Protein AF-A0A8T6S5T7-F1 (afdb_monomer)

Sequence (56 aa):
MAKAKATVHGAVSIVNAIANKKGATVGIDLKVEAIVETTPGKGIVIQSQNKTLSSR

Foldseek 3Di:
DDKDKDKDFDWDFPPCCVPNVPGDIDTDPHMDIDMDDDDPDDDDWDADPNDTDDDD

Solvent-accessible surface area (backbone atoms only — not comparable to full-atom values): 3800 Å² total; per-residue (Å²): 120,59,72,48,78,47,77,48,68,39,65,48,65,78,41,62,20,79,86,69,70,74,52,42,67,46,79,46,90,52,70,48,79,48,77,48,72,57,70,94,80,89,85,82,88,45,72,56,95,90,37,80,56,79,84,129

Secondary structure (DSSP, 8-state):
--EEEEEEEEEEEEESHHHHSSSEEEEEEEEEEEEEE--SSSS--EEETTEEE---

Nearest PDB structures (foldseek):
  3b07-assembly1_C  TM=2.344E-01  e=5.934E+00  Staphylococcus aureus subsp. aureus Mu50

Structure (mmCIF, N/CA/C/O backbone):
data_AF-A0A8T6S5T7-F1
#
_entry.id   AF-A0A8T6S5T7-F1
#
loop_
_atom_site.group_PDB
_atom_site.id
_atom_site.type_symbol
_atom_site.label_atom_id
_atom_site.label_alt_id
_atom_site.label_comp_id
_atom_site.label_asym_id
_atom_site.label_entity_id
_atom_site.label_seq_id
_atom_site.pdbx_PDB_ins_code
_atom_site.Cartn_x
_atom_site.Cartn_y
_atom_site.Cartn_z
_atom_site.occupancy
_atom_site.B_iso_or_equiv
_atom_site.auth_seq_id
_atom_site.auth_comp_id
_atom_site.auth_asym_id
_atom_site.auth_atom_id
_atom_site.pdbx_PDB_model_num
ATOM 1 N N . MET A 1 1 ? -15.947 11.036 14.054 1.00 72.31 1 MET A N 1
ATOM 2 C CA . MET A 1 1 ? -15.126 9.843 13.761 1.00 72.31 1 MET A CA 1
ATOM 3 C C . MET A 1 1 ? -14.433 10.098 12.439 1.00 72.31 1 MET A C 1
ATOM 5 O O . MET A 1 1 ? -15.124 10.329 11.456 1.00 72.31 1 MET A O 1
ATOM 9 N N . ALA A 1 2 ? -13.107 10.187 12.432 1.00 88.75 2 ALA A N 1
ATOM 10 C CA . ALA A 1 2 ? -12.347 10.347 11.200 1.00 88.75 2 ALA A CA 1
ATOM 11 C C . ALA A 1 2 ? -12.206 8.982 10.515 1.00 88.75 2 ALA A C 1
ATOM 13 O O . ALA A 1 2 ? -11.982 7.969 11.183 1.00 88.75 2 ALA A O 1
ATOM 14 N N . LYS A 1 3 ? -12.353 8.968 9.190 1.00 93.94 3 LYS A N 1
ATOM 15 C CA . LYS A 1 3 ? -12.168 7.789 8.346 1.00 93.94 3 LYS A CA 1
ATOM 16 C C . LYS A 1 3 ? -11.268 8.158 7.178 1.00 93.94 3 LYS A C 1
ATOM 18 O O . LYS A 1 3 ? -11.479 9.189 6.545 1.00 93.94 3 LYS A O 1
ATOM 23 N N . ALA A 1 4 ? -10.281 7.319 6.898 1.00 95.00 4 ALA A N 1
ATOM 24 C CA . ALA A 1 4 ? -9.366 7.487 5.779 1.00 95.00 4 ALA A CA 1
ATOM 25 C C . ALA A 1 4 ? -9.237 6.173 5.008 1.00 95.00 4 ALA A C 1
ATOM 27 O O . ALA A 1 4 ? -9.237 5.093 5.600 1.00 95.00 4 ALA A O 1
ATOM 28 N N . LYS A 1 5 ? -9.115 6.272 3.683 1.00 95.12 5 LYS A N 1
ATOM 29 C CA . LYS A 1 5 ? -8.786 5.149 2.805 1.00 95.12 5 LYS A CA 1
ATOM 30 C C . LYS A 1 5 ? -7.473 5.458 2.099 1.00 95.12 5 LYS A C 1
ATOM 32 O O . LYS A 1 5 ? -7.367 6.478 1.425 1.00 95.12 5 LYS A O 1
ATOM 37 N N . ALA A 1 6 ? -6.502 4.567 2.235 1.00 94.94 6 ALA A N 1
ATOM 38 C CA . ALA A 1 6 ? -5.263 4.587 1.478 1.00 94.94 6 ALA A CA 1
ATOM 39 C C . ALA A 1 6 ? -5.242 3.397 0.517 1.00 94.94 6 ALA A C 1
ATOM 41 O O . ALA A 1 6 ? -5.645 2.291 0.876 1.00 94.94 6 ALA A O 1
ATOM 42 N N . THR A 1 7 ? -4.771 3.631 -0.703 1.00 94.69 7 THR A N 1
ATOM 43 C CA . THR A 1 7 ? -4.580 2.584 -1.709 1.00 94.69 7 THR A CA 1
ATOM 44 C C . THR A 1 7 ? -3.123 2.605 -2.135 1.00 94.69 7 THR A C 1
ATOM 46 O O . THR A 1 7 ? -2.603 3.662 -2.487 1.00 94.69 7 THR A O 1
ATOM 49 N N . VAL A 1 8 ? -2.464 1.452 -2.084 1.00 93.94 8 VAL A N 1
ATOM 50 C CA . VAL A 1 8 ? -1.075 1.272 -2.508 1.00 93.94 8 VAL A CA 1
ATOM 51 C C . VAL A 1 8 ? -1.047 0.221 -3.605 1.00 93.94 8 VAL A C 1
ATOM 53 O O . VAL A 1 8 ? -1.579 -0.874 -3.432 1.00 93.94 8 VAL A O 1
ATOM 56 N N . HIS A 1 9 ?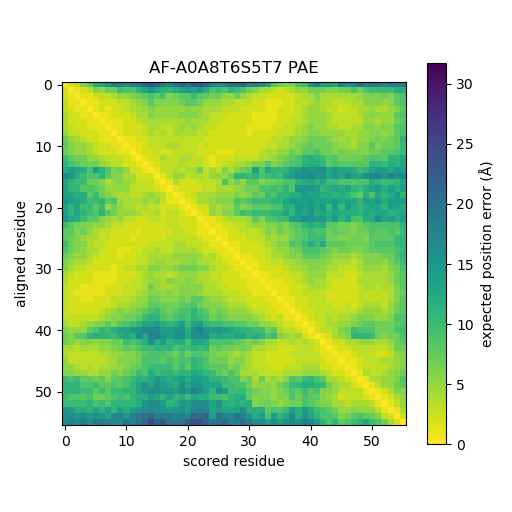 -0.413 0.552 -4.724 1.00 93.88 9 HIS A N 1
ATOM 57 C CA . HIS A 1 9 ? -0.166 -0.392 -5.807 1.00 93.88 9 HIS A CA 1
ATOM 58 C C . HIS A 1 9 ? 1.217 -1.020 -5.639 1.00 93.88 9 HIS A C 1
ATOM 60 O O . HIS A 1 9 ? 2.183 -0.347 -5.273 1.00 93.88 9 HIS A O 1
ATOM 66 N N . GLY A 1 10 ? 1.311 -2.317 -5.910 1.00 92.44 10 GLY A N 1
ATOM 67 C CA . GLY A 1 10 ? 2.572 -3.014 -6.068 1.00 92.44 10 GLY A CA 1
ATOM 68 C C . GLY A 1 10 ? 3.313 -2.471 -7.283 1.00 92.44 10 GLY A C 1
ATOM 69 O O . GLY A 1 10 ? 2.712 -1.977 -8.238 1.0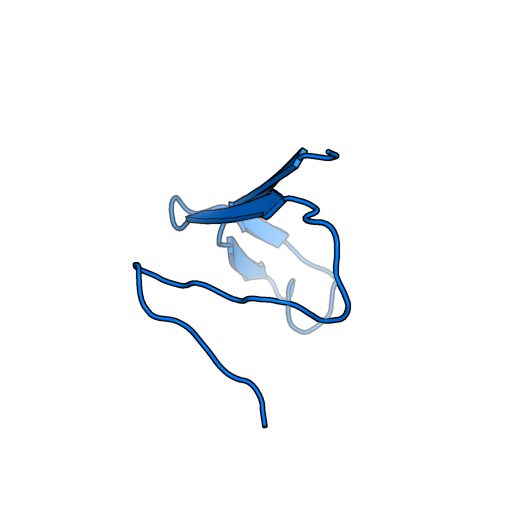0 92.44 10 GLY A O 1
ATOM 70 N N . ALA A 1 11 ? 4.635 -2.567 -7.256 1.00 93.19 11 ALA A N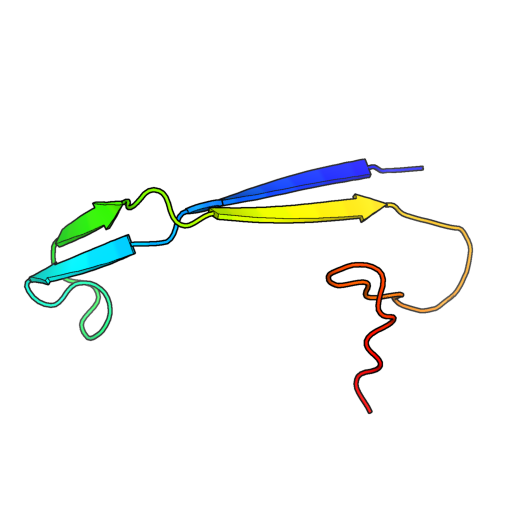 1
ATOM 71 C CA . ALA A 1 11 ? 5.470 -2.138 -8.363 1.00 93.19 11 ALA A CA 1
ATOM 72 C C . ALA A 1 11 ? 6.683 -3.055 -8.503 1.00 93.19 11 ALA A C 1
ATOM 74 O O . ALA A 1 11 ? 7.207 -3.565 -7.512 1.00 93.19 11 ALA A O 1
ATOM 75 N N . VAL A 1 12 ? 7.146 -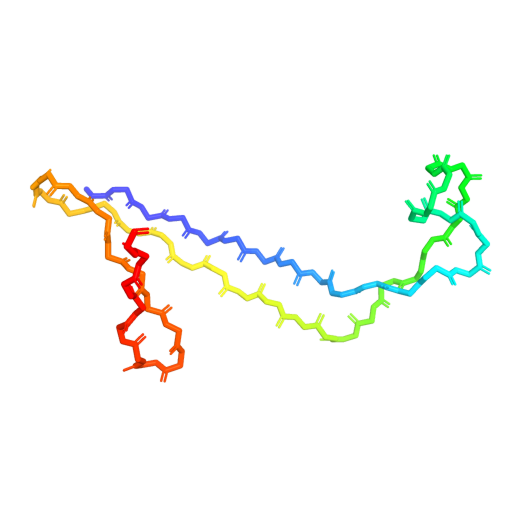3.232 -9.737 1.00 91.75 12 VAL A N 1
ATOM 76 C CA . VAL A 1 12 ? 8.362 -3.988 -10.055 1.00 91.75 12 VAL A CA 1
ATOM 77 C C . VAL A 1 12 ? 9.442 -3.011 -10.507 1.00 91.75 12 VAL A C 1
ATOM 79 O O . VAL A 1 12 ? 9.174 -2.089 -11.277 1.00 91.75 12 VAL A O 1
ATOM 82 N N . SER A 1 13 ? 10.670 -3.189 -10.014 1.00 91.94 13 SER A N 1
ATOM 83 C CA . SER A 1 13 ? 11.820 -2.408 -10.485 1.00 91.94 13 SER A CA 1
ATOM 84 C C . SER A 1 13 ? 12.234 -2.868 -11.877 1.00 91.94 13 SER A C 1
ATOM 86 O O . SER A 1 13 ? 12.573 -4.034 -12.045 1.00 91.94 13 SER A O 1
ATOM 88 N N . ILE A 1 14 ? 12.269 -1.950 -12.845 1.00 89.38 14 ILE A N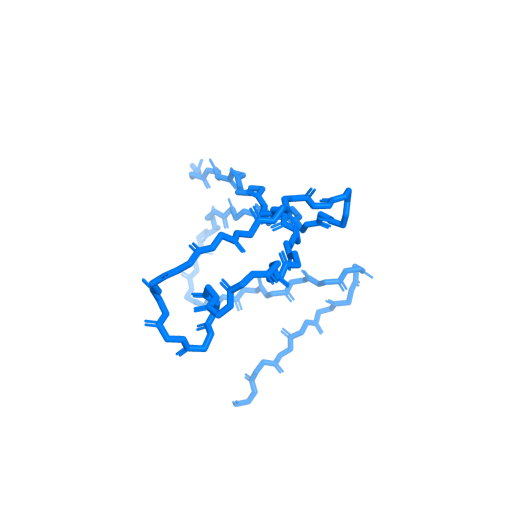 1
ATOM 89 C CA . ILE A 1 14 ? 12.846 -2.218 -14.172 1.00 89.38 14 ILE A CA 1
ATOM 90 C C . ILE A 1 14 ? 14.354 -1.983 -14.133 1.00 89.38 14 ILE A C 1
ATOM 92 O O . ILE A 1 14 ? 15.133 -2.805 -14.601 1.00 89.38 14 ILE A O 1
ATOM 96 N N . VAL A 1 15 ? 14.774 -0.867 -13.534 1.00 84.44 15 VAL A N 1
ATOM 97 C CA . VAL A 1 15 ? 16.190 -0.532 -13.360 1.00 84.44 15 VAL A CA 1
ATOM 98 C C . VAL A 1 15 ? 16.361 0.035 -11.969 1.00 84.44 15 VAL A C 1
ATOM 100 O O . VAL A 1 15 ? 15.788 1.075 -11.690 1.00 84.44 15 VAL A O 1
ATOM 103 N N . ASN A 1 16 ? 17.111 -0.655 -11.110 1.00 79.88 16 ASN A N 1
ATOM 104 C CA . ASN A 1 16 ? 17.683 -0.200 -9.832 1.00 79.88 16 ASN A CA 1
ATOM 105 C C . ASN A 1 16 ? 16.905 0.868 -9.016 1.00 79.88 16 ASN A C 1
ATOM 107 O O . ASN A 1 16 ? 17.487 1.779 -8.419 1.00 79.88 16 ASN A O 1
ATOM 111 N N . ALA A 1 17 ? 15.576 0.773 -9.005 1.00 87.00 17 ALA A N 1
ATOM 112 C CA . ALA A 1 17 ? 14.716 1.827 -8.490 1.00 87.00 17 ALA A CA 1
ATOM 113 C C . ALA A 1 17 ? 14.481 1.671 -6.993 1.00 87.00 17 ALA A C 1
ATOM 115 O O . ALA A 1 17 ? 14.620 2.631 -6.247 1.00 87.00 17 ALA A O 1
ATOM 116 N N . ILE A 1 18 ? 14.181 0.454 -6.536 1.00 85.00 18 ILE A N 1
ATOM 117 C CA . ILE A 1 18 ? 13.911 0.197 -5.117 1.00 85.00 18 ILE A CA 1
ATOM 118 C C . ILE A 1 18 ? 15.214 0.133 -4.311 1.00 85.00 18 ILE A C 1
ATOM 120 O O . ILE A 1 18 ? 15.302 0.745 -3.250 1.00 85.00 18 ILE A O 1
ATOM 124 N N . ALA A 1 19 ? 16.241 -0.551 -4.827 1.00 84.88 19 ALA A N 1
ATOM 125 C CA . ALA A 1 19 ? 17.502 -0.735 -4.108 1.00 84.88 19 ALA A CA 1
ATOM 126 C C . ALA A 1 19 ? 18.302 0.576 -3.971 1.00 84.88 19 ALA A C 1
ATOM 128 O O . ALA A 1 19 ? 18.662 0.954 -2.859 1.00 84.88 19 ALA A O 1
ATOM 129 N N . ASN A 1 20 ? 18.516 1.311 -5.073 1.00 87.12 20 ASN A N 1
ATOM 130 C CA . ASN A 1 20 ? 19.360 2.516 -5.070 1.00 87.12 20 ASN A CA 1
ATOM 131 C C . ASN A 1 20 ? 18.594 3.842 -5.191 1.00 87.12 20 ASN A C 1
ATOM 133 O O . ASN A 1 20 ? 19.230 4.896 -5.227 1.00 87.12 20 ASN A O 1
ATOM 137 N N . LYS A 1 21 ? 17.255 3.824 -5.261 1.00 85.31 21 LYS A N 1
ATOM 138 C CA . LYS A 1 21 ? 16.396 5.026 -5.369 1.00 85.31 21 LYS A CA 1
ATOM 139 C C . LYS A 1 21 ? 16.690 5.923 -6.583 1.00 85.31 21 LYS A C 1
ATOM 141 O O . LYS A 1 21 ? 16.367 7.106 -6.563 1.00 85.31 21 LYS A O 1
ATOM 146 N N . LYS A 1 22 ? 17.319 5.385 -7.634 1.00 87.38 22 LYS A N 1
ATOM 147 C CA . LYS A 1 22 ? 17.799 6.146 -8.808 1.00 87.38 22 LYS A CA 1
ATOM 148 C C . LYS A 1 22 ? 17.370 5.534 -10.145 1.00 87.38 22 LYS A C 1
ATOM 150 O O . LYS A 1 22 ? 18.106 5.609 -11.122 1.00 87.38 22 LYS A O 1
ATOM 155 N N . GLY A 1 23 ? 16.207 4.898 -10.205 1.00 88.81 23 GLY A N 1
ATOM 156 C CA . GLY A 1 23 ? 15.756 4.259 -11.438 1.00 88.81 23 GLY A CA 1
ATOM 157 C C . GLY A 1 23 ? 14.244 4.233 -11.596 1.00 88.81 23 GLY A C 1
ATOM 158 O O . GLY A 1 23 ? 13.552 5.049 -10.993 1.00 88.81 23 GLY A O 1
ATOM 159 N N . ALA A 1 24 ? 13.738 3.317 -12.420 1.00 92.56 24 ALA A N 1
ATOM 160 C CA . ALA A 1 24 ? 12.327 3.258 -12.796 1.00 92.56 24 ALA A CA 1
ATOM 161 C C . ALA A 1 24 ? 11.619 2.010 -12.250 1.00 92.56 24 ALA A C 1
ATOM 163 O O . ALA A 1 24 ? 12.160 0.897 -12.282 1.00 92.56 24 ALA A O 1
ATOM 164 N N . THR A 1 25 ? 10.385 2.200 -11.793 1.00 93.12 25 THR A N 1
ATOM 165 C CA . THR A 1 25 ? 9.441 1.127 -11.473 1.00 93.12 25 THR A CA 1
ATOM 166 C C . THR A 1 25 ? 8.249 1.169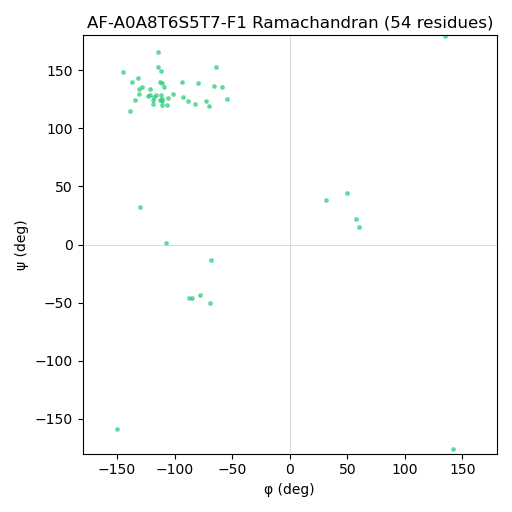 -12.423 1.00 93.12 25 THR A C 1
ATOM 168 O O . THR A 1 25 ? 7.885 2.229 -12.928 1.00 93.12 25 THR A O 1
ATOM 171 N N . VAL A 1 26 ? 7.619 0.016 -12.643 1.00 92.06 26 VAL A N 1
ATOM 172 C CA . VAL A 1 26 ? 6.289 -0.070 -13.258 1.00 92.06 26 VAL A CA 1
ATOM 173 C C . VAL A 1 26 ? 5.301 -0.558 -12.216 1.00 92.06 26 VAL A C 1
ATOM 175 O O . VAL A 1 26 ? 5.544 -1.563 -11.543 1.00 92.06 26 VAL A O 1
ATOM 178 N N . GLY A 1 27 ? 4.203 0.183 -12.073 1.00 91.38 27 GLY A N 1
ATOM 179 C CA . GLY A 1 27 ? 3.070 -0.232 -11.257 1.00 91.38 27 GLY A CA 1
ATOM 180 C C . GLY A 1 27 ? 2.413 -1.472 -11.856 1.00 91.38 27 GLY A C 1
ATOM 181 O O . GLY A 1 27 ? 2.223 -1.553 -13.067 1.00 91.38 27 GLY A O 1
ATOM 182 N N . ILE A 1 28 ? 2.084 -2.433 -11.002 1.00 94.31 28 ILE A N 1
ATOM 183 C CA . ILE A 1 28 ? 1.352 -3.649 -11.360 1.00 94.31 28 ILE A CA 1
ATOM 184 C C . ILE A 1 28 ? -0.014 -3.650 -10.669 1.00 94.31 28 ILE A C 1
ATOM 186 O O . ILE A 1 28 ? -0.250 -2.889 -9.732 1.00 94.31 28 ILE A O 1
ATOM 190 N N . ASP A 1 29 ? -0.908 -4.530 -11.114 1.00 94.94 29 ASP A N 1
ATOM 191 C CA . ASP A 1 29 ? -2.290 -4.589 -10.614 1.00 94.94 29 ASP A CA 1
ATOM 192 C C . ASP A 1 29 ? -2.406 -5.063 -9.151 1.00 94.94 29 ASP A C 1
ATOM 194 O O . ASP A 1 29 ? -3.438 -4.885 -8.505 1.00 94.94 29 ASP A O 1
ATOM 198 N N . LEU A 1 30 ? -1.327 -5.622 -8.583 1.00 94.50 30 LEU A N 1
ATOM 199 C CA . LEU A 1 30 ? -1.280 -5.957 -7.162 1.00 94.50 30 LEU A CA 1
ATOM 200 C C . LEU A 1 30 ? -1.618 -4.710 -6.335 1.00 94.50 30 LEU A C 1
ATOM 202 O O . LEU A 1 30 ? -0.976 -3.674 -6.476 1.00 94.50 30 LEU A O 1
ATOM 206 N N . LYS A 1 31 ? -2.611 -4.807 -5.453 1.00 94.00 31 LYS A N 1
ATOM 207 C CA . LYS A 1 31 ? -3.145 -3.658 -4.719 1.00 94.00 31 LYS A CA 1
ATOM 208 C C . LYS A 1 31 ? -3.370 -4.000 -3.253 1.00 94.00 31 LYS A C 1
ATOM 210 O O . LYS A 1 31 ? -3.880 -5.068 -2.927 1.00 94.00 31 LYS A O 1
ATOM 215 N N . VAL A 1 32 ? -3.0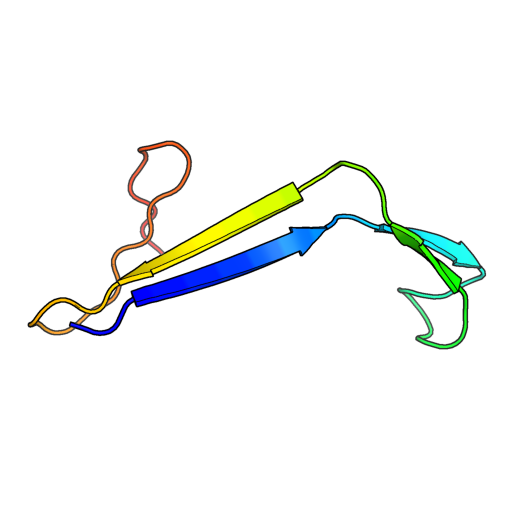49 -3.050 -2.382 1.00 93.50 32 VAL A N 1
ATOM 216 C CA . VAL A 1 32 ? -3.396 -3.063 -0.961 1.00 93.50 32 VAL A CA 1
ATOM 217 C C . VAL A 1 32 ? -4.284 -1.860 -0.673 1.00 93.50 32 VAL A C 1
ATOM 219 O O . VAL A 1 32 ? -3.924 -0.725 -0.980 1.00 93.50 32 VAL A O 1
ATOM 222 N N . GLU A 1 33 ? -5.440 -2.103 -0.065 1.00 94.69 33 GLU A N 1
ATOM 223 C CA . GLU A 1 33 ? -6.320 -1.052 0.438 1.00 94.69 33 GLU A CA 1
ATOM 224 C C . GLU A 1 33 ? -6.314 -1.084 1.965 1.00 94.69 33 GLU A C 1
ATOM 226 O O . GLU A 1 33 ? -6.597 -2.115 2.573 1.00 94.69 33 GLU A O 1
ATOM 231 N N . ALA A 1 34 ? -5.996 0.050 2.584 1.00 93.50 34 ALA A N 1
ATOM 232 C CA . ALA A 1 34 ? -6.045 0.232 4.025 1.00 93.50 34 ALA A CA 1
ATOM 233 C C . ALA A 1 34 ? -7.155 1.227 4.366 1.00 93.50 34 ALA A C 1
ATOM 235 O O . ALA A 1 34 ? -7.168 2.355 3.871 1.00 93.50 34 ALA A O 1
ATOM 236 N N . ILE A 1 35 ? -8.086 0.807 5.216 1.00 94.25 35 ILE A N 1
ATOM 237 C CA . ILE A 1 35 ? -9.155 1.655 5.741 1.00 94.25 35 ILE A CA 1
ATOM 238 C C . ILE A 1 35 ? -8.864 1.867 7.221 1.00 94.25 35 ILE A C 1
ATOM 240 O O . ILE A 1 35 ? -8.721 0.902 7.967 1.00 94.25 35 ILE A O 1
ATOM 244 N N . VAL A 1 36 ? -8.756 3.125 7.634 1.00 93.06 36 VAL A N 1
ATOM 245 C CA . VAL A 1 36 ? -8.496 3.510 9.022 1.00 93.06 36 VAL A CA 1
ATOM 246 C C . VAL A 1 36 ? -9.692 4.287 9.535 1.00 93.06 36 VAL A C 1
ATOM 248 O O . VAL A 1 36 ? -10.129 5.250 8.905 1.00 93.06 36 VAL A O 1
ATOM 251 N N . GLU A 1 37 ? -10.206 3.875 10.687 1.00 92.19 37 GLU A N 1
ATOM 252 C CA . GLU A 1 37 ? -11.325 4.515 11.368 1.00 92.19 37 GLU A CA 1
ATOM 253 C C . GLU A 1 37 ? -10.943 4.799 12.816 1.00 92.19 37 GLU A C 1
ATOM 255 O O . GLU A 1 37 ? -10.355 3.959 13.496 1.00 92.19 37 GLU A O 1
ATOM 260 N N . THR A 1 38 ? -11.270 5.996 13.296 1.00 91.88 38 THR A N 1
ATOM 261 C CA . THR A 1 38 ? -11.046 6.355 14.698 1.00 91.88 38 THR A CA 1
ATOM 262 C C . THR A 1 38 ? -12.255 5.965 15.541 1.00 91.88 38 THR A C 1
ATOM 264 O O . THR A 1 38 ? -13.353 6.484 15.308 1.00 91.88 38 THR A O 1
ATOM 267 N N . THR A 1 39 ? -12.038 5.155 16.572 1.00 89.56 39 THR A N 1
ATOM 268 C CA . THR A 1 39 ? -13.027 4.850 17.613 1.00 89.56 39 THR A CA 1
ATOM 269 C C . THR A 1 39 ? -12.589 5.446 18.955 1.00 89.56 39 THR A C 1
ATOM 271 O O . THR A 1 39 ? -11.386 5.536 19.211 1.00 89.56 39 THR A O 1
ATOM 274 N N . PRO A 1 40 ? -13.520 5.844 19.840 1.00 86.94 40 PRO A N 1
ATOM 275 C CA . PRO A 1 40 ? -13.176 6.233 21.206 1.00 86.94 40 PRO A CA 1
ATOM 276 C C . PRO A 1 40 ? -12.482 5.085 21.953 1.00 86.94 40 PRO A C 1
ATOM 278 O O . PRO A 1 40 ? -12.930 3.943 21.884 1.00 86.94 40 PRO A O 1
ATOM 281 N N . GLY A 1 41 ? -11.399 5.382 22.672 1.00 85.50 41 GLY A N 1
ATOM 282 C CA . GLY A 1 41 ? -10.627 4.389 23.422 1.00 85.50 41 GLY A CA 1
ATOM 283 C 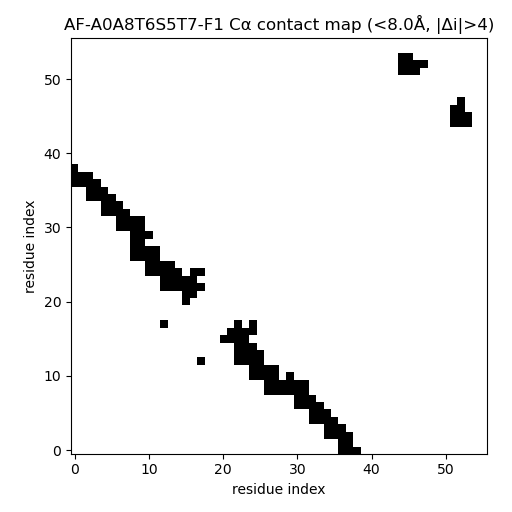C . GLY A 1 41 ? -9.122 4.648 23.364 1.00 85.50 41 GLY A C 1
ATOM 284 O O . GLY A 1 41 ? -8.672 5.652 22.814 1.00 85.50 41 GLY A O 1
ATOM 285 N N . LYS A 1 42 ? -8.338 3.740 23.951 1.00 81.06 42 LYS A N 1
ATOM 286 C CA . LYS A 1 42 ? -6.872 3.734 23.868 1.00 81.06 42 LYS A CA 1
ATOM 287 C C . LYS A 1 42 ? -6.440 2.437 23.195 1.00 81.06 42 LYS A C 1
ATOM 289 O O . LYS A 1 42 ? -6.745 1.366 23.707 1.00 81.06 42 LYS A O 1
ATOM 294 N N 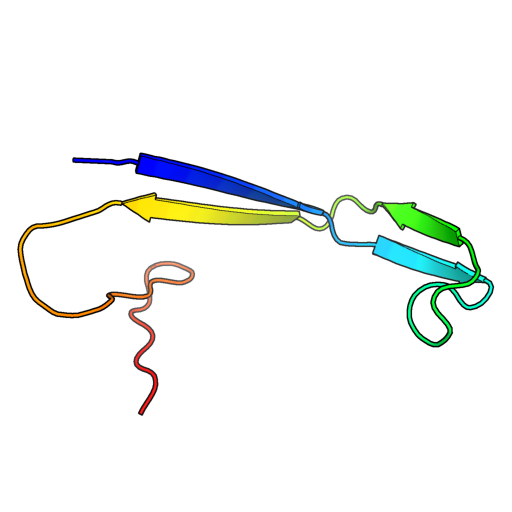. GLY A 1 43 ? -5.741 2.534 22.070 1.00 84.25 43 GLY A N 1
ATOM 295 C CA . GLY A 1 43 ? -5.201 1.375 21.361 1.00 84.25 43 GLY A CA 1
ATOM 296 C C . GLY A 1 43 ? -5.435 1.425 19.856 1.00 84.25 43 GLY A C 1
ATOM 297 O O . GLY A 1 43 ? -6.011 2.375 19.330 1.00 84.25 43 GLY A O 1
ATOM 298 N N . ILE A 1 44 ? -4.951 0.389 19.174 1.00 88.12 44 ILE A N 1
ATOM 299 C CA . ILE A 1 44 ? -5.053 0.210 17.725 1.00 88.12 44 ILE A CA 1
ATOM 300 C C . ILE A 1 44 ? -5.569 -1.208 17.486 1.00 88.12 44 ILE A C 1
ATOM 302 O O . ILE A 1 44 ? -5.025 -2.163 18.038 1.00 88.12 44 ILE A O 1
ATOM 306 N N . VAL A 1 45 ? -6.612 -1.349 16.670 1.00 87.88 45 VAL A N 1
ATOM 307 C CA . VAL A 1 45 ? -7.120 -2.653 16.226 1.00 87.88 45 VAL A CA 1
ATOM 308 C C . VAL A 1 45 ? -6.720 -2.832 14.770 1.00 87.88 45 VAL A C 1
ATOM 310 O O . VAL A 1 45 ? -7.097 -2.028 13.921 1.00 87.88 45 VAL A O 1
ATOM 313 N N . ILE A 1 46 ? -5.945 -3.876 14.482 1.00 90.94 46 ILE A N 1
ATOM 314 C CA . ILE A 1 46 ? -5.504 -4.195 13.124 1.00 90.94 46 ILE A CA 1
ATOM 315 C C . ILE A 1 46 ? -6.296 -5.408 12.646 1.00 90.94 46 ILE A C 1
ATOM 317 O O . ILE A 1 46 ? -6.311 -6.451 13.300 1.00 90.94 46 ILE A O 1
ATOM 321 N N . GLN A 1 47 ? -6.946 -5.278 11.494 1.00 88.94 47 GLN A N 1
ATOM 322 C CA . GLN A 1 47 ? -7.658 -6.373 10.844 1.00 88.94 47 GLN A CA 1
ATOM 323 C C . GLN A 1 47 ? -7.078 -6.603 9.451 1.00 88.94 47 GLN A C 1
ATOM 325 O O . GLN A 1 47 ? -6.873 -5.661 8.691 1.00 88.94 47 GLN A O 1
ATOM 330 N N . SER A 1 48 ? -6.825 -7.865 9.110 1.00 88.81 48 SER A N 1
ATOM 331 C CA . SER A 1 48 ? -6.434 -8.283 7.764 1.00 88.81 48 SER A CA 1
ATOM 332 C C . SER A 1 48 ? -7.238 -9.513 7.381 1.00 88.81 48 SER A C 1
ATOM 334 O O . SER A 1 48 ? -7.240 -10.494 8.120 1.00 88.81 48 SER A O 1
ATOM 336 N N . GLN A 1 49 ? -7.952 -9.461 6.254 1.00 84.88 49 GLN A N 1
ATOM 337 C CA . GLN A 1 49 ? -8.799 -10.567 5.779 1.00 84.88 49 GLN A CA 1
ATOM 338 C C . GLN A 1 49 ? -9.742 -11.113 6.875 1.00 84.88 49 GLN A C 1
ATOM 340 O O . GLN A 1 49 ? -9.843 -12.322 7.076 1.00 84.88 49 GLN A O 1
ATOM 345 N N . ASN A 1 50 ? -10.386 -10.216 7.634 1.00 77.50 50 ASN A N 1
ATOM 346 C CA . ASN A 1 50 ? -11.251 -10.534 8.783 1.00 77.50 50 ASN A CA 1
ATOM 347 C C . ASN A 1 50 ? -10.571 -11.283 9.944 1.00 77.50 50 ASN A C 1
ATOM 349 O O . ASN A 1 50 ? -11.247 -11.797 10.832 1.00 77.50 50 ASN A O 1
ATOM 353 N N . LYS A 1 51 ? -9.238 -11.324 9.978 1.00 85.06 51 LYS A N 1
ATOM 354 C CA . LYS A 1 51 ? -8.465 -11.812 11.119 1.00 85.06 51 LYS A CA 1
ATOM 355 C C . LYS A 1 51 ? -7.928 -10.626 11.905 1.00 85.06 51 LYS A C 1
ATOM 357 O O . LYS A 1 51 ? -7.309 -9.725 11.336 1.00 85.06 51 LYS A O 1
ATOM 362 N N . THR A 1 52 ? -8.147 -10.642 13.215 1.00 83.75 52 THR A N 1
ATOM 363 C CA . THR A 1 52 ? -7.520 -9.683 14.127 1.00 83.75 52 THR A CA 1
ATOM 364 C C . THR A 1 52 ? -6.035 -10.005 14.224 1.00 83.75 52 THR A C 1
ATOM 366 O O . THR A 1 52 ? -5.653 -11.097 14.644 1.00 83.75 52 THR A O 1
ATOM 369 N N . LEU A 1 53 ? -5.200 -9.051 13.826 1.00 84.69 53 LEU A N 1
ATOM 370 C CA . LEU A 1 53 ? -3.759 -9.111 14.008 1.00 84.69 53 LEU A CA 1
ATOM 371 C C . LEU A 1 53 ? -3.419 -8.408 15.320 1.00 84.69 53 LEU A C 1
ATOM 373 O O . LEU A 1 53 ? -3.809 -7.264 15.548 1.00 84.69 53 LEU A O 1
ATOM 377 N N . SER A 1 54 ? -2.683 -9.099 16.182 1.00 75.44 54 SER A N 1
ATOM 378 C CA . SER A 1 54 ? -2.096 -8.516 17.382 1.00 75.44 54 SER A CA 1
ATOM 379 C C . SER A 1 54 ? -0.589 -8.473 17.182 1.00 75.44 54 SER A C 1
ATOM 381 O O . SER A 1 54 ? 0.036 -9.507 16.951 1.00 75.44 54 SER A O 1
ATOM 383 N N . SER A 1 55 ? -0.015 -7.272 17.234 1.00 59.00 55 SER A N 1
ATOM 384 C CA . SER A 1 55 ? 1.422 -7.122 17.447 1.00 59.00 55 SER A CA 1
ATOM 385 C C . SER A 1 55 ? 1.662 -7.239 18.948 1.00 59.00 55 SER A C 1
ATOM 387 O O . SER A 1 55 ? 1.061 -6.478 19.709 1.00 59.00 55 SER A O 1
ATOM 389 N N . ARG A 1 56 ? 2.482 -8.208 19.360 1.00 62.50 56 ARG A N 1
ATOM 390 C CA . ARG A 1 56 ? 3.107 -8.184 20.689 1.00 62.50 56 ARG A CA 1
ATOM 391 C C . ARG A 1 56 ? 4.214 -7.139 20.723 1.00 62.50 56 ARG A C 1
ATOM 393 O O . ARG A 1 56 ? 4.750 -6.839 19.630 1.00 62.50 56 ARG A O 1
#

Radius of gyration: 16.2 Å; Cα contacts (8 Å, |Δi|>4): 78; chains: 1; bounding box: 34×22×38 Å

pLDDT: mean 88.14, std 7.39, range [59.0, 95.12]

Mean predicted aligned error: 6.42 Å